Protein AF-A0A357V611-F1 (afdb_monomer)

Solvent-accessible surface area (backbone atoms only — not comparable to full-atom values): 4077 Å² total; per-residue (Å²): 75,72,96,74,71,36,64,67,54,35,53,52,56,53,48,54,55,50,49,52,55,52,52,53,21,50,57,31,37,77,70,71,73,46,43,57,66,54,53,54,49,55,51,51,53,47,50,45,71,56,31,43,54,80,75,47,95,44,85,72,94,42,72,69,63,49,61,79,51,106

Radius of gyration: 16.75 Å; Cα contacts (8 Å, |Δi|>4): 34; chains: 1; bounding box: 34×36×35 Å

pLDDT: mean 88.34, std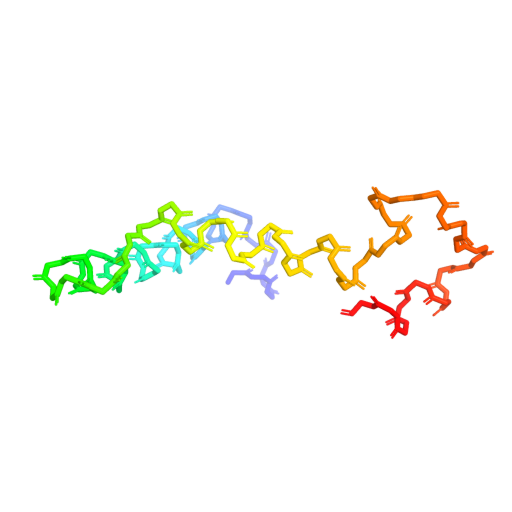 13.87, range [55.12, 98.69]

Mean predicted aligned error: 6.29 Å

Foldseek 3Di:
DVVVPDPVVVVVVVVVVVVVLQVVQVVCVVVVHHHSVVVVVVVVVVCCVLCVCVVHDDPDPDPVSVVVSD

Structure (mmCIF, N/CA/C/O backbone):
data_AF-A0A357V611-F1
#
_entry.id   AF-A0A357V611-F1
#
loop_
_atom_site.group_PDB
_atom_site.id
_atom_site.type_symbol
_atom_site.label_atom_id
_atom_site.label_alt_id
_atom_site.label_comp_id
_atom_site.label_asym_id
_atom_site.label_entity_id
_atom_site.label_seq_id
_atom_site.pdbx_PDB_ins_code
_atom_site.Cartn_x
_atom_site.Cartn_y
_atom_site.Cartn_z
_atom_site.occupancy
_atom_site.B_iso_or_equiv
_atom_site.auth_seq_id
_atom_site.auth_comp_id
_atom_site.auth_asym_id
_atom_site.auth_atom_id
_atom_site.pdbx_PDB_model_num
ATOM 1 N N . ALA A 1 1 ? 2.580 14.892 -3.086 1.00 90.25 1 ALA A N 1
ATOM 2 C CA . ALA A 1 1 ? 4.019 15.091 -2.821 1.00 90.25 1 ALA A CA 1
ATOM 3 C C . ALA A 1 1 ? 4.926 14.956 -4.058 1.00 90.25 1 ALA A C 1
ATOM 5 O O . ALA A 1 1 ? 5.868 15.732 -4.195 1.00 90.25 1 ALA A O 1
ATOM 6 N N . ILE A 1 2 ? 4.623 14.048 -4.999 1.00 94.31 2 ILE A N 1
ATOM 7 C CA . ILE A 1 2 ? 5.435 13.756 -6.206 1.00 94.31 2 ILE A CA 1
ATOM 8 C C . ILE A 1 2 ? 5.829 15.008 -7.010 1.00 94.31 2 ILE A C 1
ATOM 10 O O . ILE A 1 2 ? 7.010 15.245 -7.239 1.00 94.31 2 ILE A O 1
ATOM 14 N N . GLN A 1 3 ? 4.860 15.849 -7.390 1.00 95.25 3 GLN A N 1
ATOM 15 C CA . GLN A 1 3 ? 5.114 17.053 -8.204 1.00 95.25 3 GLN A CA 1
ATOM 16 C C . GLN A 1 3 ? 6.047 18.071 -7.530 1.00 95.25 3 GLN A C 1
ATOM 18 O O . GLN A 1 3 ? 6.636 18.905 -8.208 1.00 95.25 3 GLN A O 1
ATOM 23 N N . ARG A 1 4 ? 6.168 18.016 -6.198 1.00 95.50 4 ARG A N 1
ATOM 24 C CA . ARG A 1 4 ? 6.999 18.930 -5.406 1.00 95.50 4 ARG A CA 1
ATOM 25 C C . ARG A 1 4 ? 8.376 18.348 -5.069 1.00 95.50 4 ARG A C 1
ATOM 27 O O . ARG A 1 4 ? 9.152 19.029 -4.413 1.00 95.50 4 ARG A O 1
ATOM 34 N N . GLY A 1 5 ? 8.670 17.104 -5.464 1.00 96.94 5 GLY A N 1
ATOM 35 C CA . GLY A 1 5 ? 9.914 16.419 -5.091 1.00 96.94 5 GLY A CA 1
ATOM 36 C C . GLY A 1 5 ? 10.042 16.121 -3.590 1.00 96.94 5 GLY A C 1
ATOM 37 O O . GLY A 1 5 ? 11.139 15.873 -3.100 1.00 96.94 5 GLY A O 1
ATOM 38 N N . ASP A 1 6 ? 8.932 16.149 -2.851 1.00 98.00 6 ASP A N 1
ATOM 39 C CA . ASP A 1 6 ? 8.903 15.963 -1.400 1.00 98.00 6 ASP A CA 1
ATOM 40 C C . ASP A 1 6 ? 8.813 14.470 -1.050 1.00 98.00 6 ASP A C 1
ATOM 42 O O . ASP A 1 6 ? 7.737 13.875 -1.057 1.00 98.00 6 ASP A O 1
ATOM 46 N N . MET A 1 7 ? 9.955 13.835 -0.786 1.00 97.69 7 MET A N 1
ATOM 47 C CA . MET A 1 7 ? 10.000 12.393 -0.506 1.00 97.69 7 MET A CA 1
ATOM 48 C C . MET A 1 7 ? 9.425 12.026 0.866 1.00 97.69 7 MET A C 1
ATOM 50 O O . MET A 1 7 ? 8.884 10.932 1.021 1.00 97.69 7 MET A O 1
ATOM 54 N N . ALA A 1 8 ? 9.507 12.928 1.850 1.00 97.94 8 ALA A N 1
ATOM 55 C CA . ALA A 1 8 ? 8.917 12.699 3.166 1.00 97.94 8 ALA A CA 1
ATOM 56 C C . ALA A 1 8 ? 7.387 12.704 3.063 1.00 97.94 8 ALA A C 1
ATOM 58 O O . ALA A 1 8 ? 6.750 11.730 3.456 1.00 97.94 8 ALA A O 1
ATOM 59 N N . GLY A 1 9 ? 6.820 13.730 2.420 1.00 98.19 9 GLY A N 1
ATOM 60 C CA . GLY A 1 9 ? 5.384 13.790 2.160 1.00 98.19 9 GLY A CA 1
ATOM 61 C C . GLY A 1 9 ? 4.890 12.649 1.270 1.00 98.19 9 GLY A C 1
ATOM 62 O O . GLY A 1 9 ? 3.780 12.169 1.459 1.00 98.19 9 GLY A O 1
ATOM 63 N N . LEU A 1 10 ? 5.703 12.164 0.322 1.00 98.12 10 LEU A N 1
ATOM 64 C CA . LEU A 1 10 ? 5.336 11.005 -0.500 1.00 98.12 10 LEU A CA 1
ATOM 65 C C . LEU A 1 10 ? 5.228 9.736 0.344 1.00 98.12 10 LEU A C 1
ATOM 67 O O . LEU A 1 10 ? 4.285 8.972 0.173 1.00 98.12 10 LEU A O 1
ATOM 71 N N . ARG A 1 11 ? 6.180 9.507 1.252 1.00 98.12 11 ARG A N 1
ATOM 72 C CA . ARG A 1 11 ? 6.123 8.367 2.168 1.00 98.12 11 ARG A CA 1
ATOM 73 C C . ARG A 1 11 ? 4.856 8.409 3.023 1.00 98.12 11 ARG A C 1
ATOM 75 O O . ARG A 1 11 ? 4.231 7.368 3.198 1.00 98.12 11 ARG A O 1
ATOM 82 N N . ASP A 1 12 ? 4.482 9.586 3.513 1.00 98.38 12 ASP A N 1
ATOM 83 C CA . ASP A 1 12 ? 3.282 9.755 4.334 1.00 98.38 12 ASP A CA 1
ATOM 84 C C . ASP A 1 12 ? 2.003 9.520 3.500 1.00 98.38 12 ASP A C 1
ATOM 86 O O . ASP A 1 12 ? 1.165 8.709 3.888 1.00 98.38 12 ASP A O 1
ATOM 90 N N . GLU A 1 13 ? 1.909 10.095 2.292 1.00 98.19 13 GLU A N 1
ATOM 91 C CA . GLU A 1 13 ? 0.798 9.856 1.348 1.00 98.19 13 GLU A CA 1
ATOM 92 C C . GLU A 1 13 ? 0.663 8.364 0.961 1.00 98.19 13 GLU A C 1
ATOM 94 O O . GLU A 1 13 ? -0.445 7.838 0.844 1.00 98.19 13 GLU A O 1
ATOM 99 N N . LEU A 1 14 ? 1.783 7.653 0.775 1.00 98.25 14 LEU A N 1
ATOM 100 C CA . LEU A 1 14 ? 1.783 6.207 0.520 1.00 98.25 14 LEU A CA 1
ATOM 101 C C . LEU A 1 14 ? 1.343 5.401 1.749 1.00 98.25 14 LEU A C 1
ATOM 103 O O . LEU A 1 14 ? 0.700 4.361 1.597 1.00 98.25 14 LEU A O 1
AT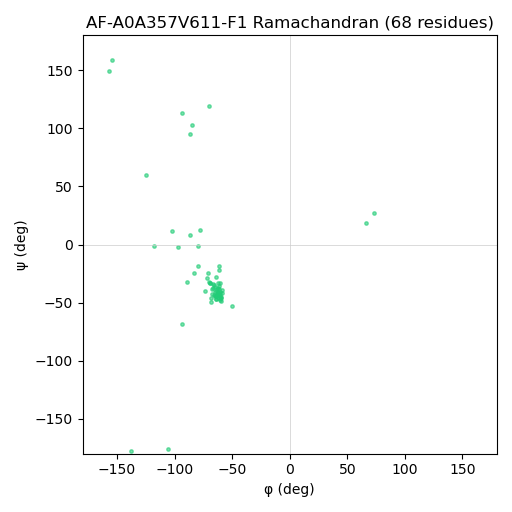OM 107 N N . GLY A 1 15 ? 1.668 5.874 2.953 1.00 98.12 15 GLY A N 1
ATOM 108 C CA . GLY A 1 15 ? 1.181 5.304 4.207 1.00 98.12 15 GLY A CA 1
ATOM 109 C C . GLY A 1 15 ? -0.340 5.391 4.319 1.00 98.12 15 GLY A C 1
ATOM 110 O O . GLY A 1 15 ? -0.985 4.385 4.611 1.00 98.12 15 GLY A O 1
ATOM 111 N N . ASP A 1 16 ? -0.921 6.547 4.000 1.00 98.38 16 ASP A N 1
ATOM 112 C CA . ASP A 1 16 ? -2.377 6.738 3.989 1.00 98.38 16 ASP A CA 1
ATOM 113 C C . ASP A 1 16 ? -3.069 5.829 2.964 1.00 98.38 16 ASP A C 1
ATOM 115 O O . ASP A 1 16 ? -4.108 5.228 3.249 1.00 98.38 16 ASP A O 1
ATOM 119 N N . LEU A 1 17 ? -2.475 5.673 1.777 1.00 97.94 17 LEU A N 1
ATOM 120 C CA . LEU A 1 17 ? -2.987 4.751 0.765 1.00 97.94 17 LEU A CA 1
ATOM 121 C C . LEU A 1 17 ? -2.962 3.297 1.262 1.00 97.94 17 LEU A C 1
ATOM 123 O O . LEU A 1 17 ? -3.933 2.559 1.083 1.00 97.94 17 LEU A O 1
ATOM 127 N N . LEU A 1 18 ? -1.875 2.878 1.915 1.00 97.38 18 LEU A N 1
ATOM 128 C CA . LEU A 1 18 ? -1.775 1.539 2.494 1.00 97.38 18 LEU A CA 1
ATOM 129 C C . LEU A 1 18 ? -2.782 1.338 3.637 1.00 97.38 18 LEU A C 1
ATOM 131 O O . LEU A 1 18 ? -3.374 0.264 3.753 1.00 97.38 18 LEU A O 1
ATOM 135 N N . LEU A 1 19 ? -3.027 2.374 4.443 1.00 98.00 19 LEU A N 1
ATOM 136 C CA . LEU A 1 19 ? -4.022 2.351 5.514 1.00 98.00 19 LEU A CA 1
ATOM 137 C C . LEU A 1 19 ? -5.435 2.098 4.969 1.00 98.00 19 LEU A C 1
ATOM 139 O O . LEU A 1 19 ? -6.179 1.307 5.548 1.00 98.00 19 LEU A O 1
ATOM 143 N N . GLN A 1 20 ? -5.796 2.703 3.834 1.00 98.19 20 GLN A N 1
ATOM 144 C CA . GLN A 1 20 ? -7.076 2.430 3.169 1.00 98.19 20 GLN A CA 1
ATOM 145 C C . GLN A 1 20 ? -7.205 0.955 2.770 1.00 98.19 20 GLN A C 1
ATOM 147 O O . GLN A 1 20 ? -8.230 0.329 3.045 1.00 98.19 20 GLN A O 1
ATOM 152 N N . VAL A 1 21 ? -6.159 0.377 2.169 1.00 97.94 21 VAL A N 1
ATOM 153 C CA . VAL A 1 21 ? -6.138 -1.049 1.798 1.00 97.94 21 VAL A CA 1
ATOM 154 C C . VAL A 1 21 ? -6.324 -1.933 3.030 1.00 97.94 21 VAL A C 1
ATOM 156 O O . VAL A 1 21 ? -7.135 -2.860 3.002 1.00 97.94 21 VAL A O 1
ATOM 159 N N . PHE A 1 22 ? -5.625 -1.623 4.124 1.00 97.81 22 PHE A N 1
ATOM 160 C CA . PHE A 1 22 ? -5.7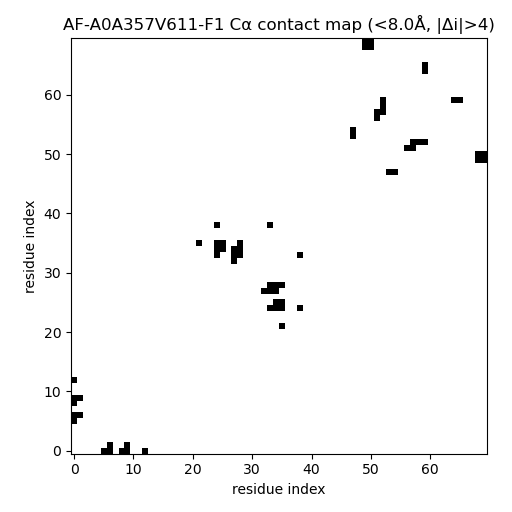43 -2.364 5.375 1.00 97.81 22 PHE A CA 1
ATOM 161 C C . PHE A 1 22 ? -7.167 -2.312 5.942 1.00 97.81 22 PHE A C 1
ATOM 163 O O . PHE A 1 22 ? -7.721 -3.354 6.288 1.00 97.81 22 PHE A O 1
ATOM 170 N N . PHE A 1 23 ? -7.800 -1.134 5.978 1.00 98.44 23 PHE A N 1
ATOM 171 C CA . PHE A 1 23 ? -9.185 -1.006 6.443 1.00 98.44 23 PHE A CA 1
ATOM 172 C C . PHE A 1 23 ? -10.167 -1.823 5.602 1.00 98.44 23 PHE A C 1
ATOM 174 O O . PHE A 1 23 ? -11.019 -2.514 6.157 1.00 98.44 23 PHE A O 1
ATOM 181 N N . HIS A 1 24 ? -10.043 -1.788 4.274 1.00 98.44 24 HIS A N 1
ATOM 182 C CA . HIS A 1 24 ? -10.90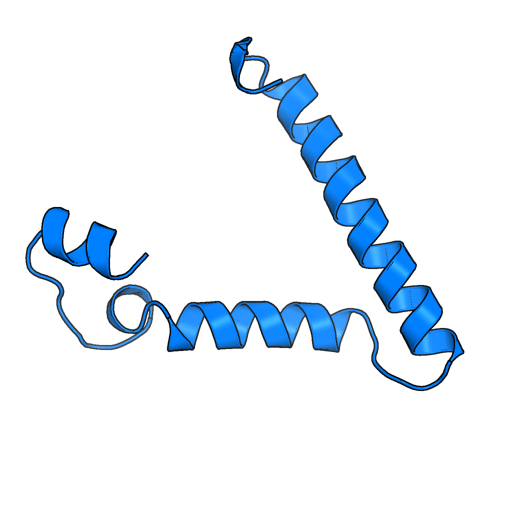2 -2.588 3.402 1.00 98.44 24 HIS A CA 1
ATOM 183 C C . HIS A 1 24 ? -10.698 -4.092 3.592 1.00 98.44 24 HIS A C 1
ATOM 185 O O . HIS A 1 24 ? -11.683 -4.829 3.622 1.00 98.44 24 HIS A O 1
ATOM 191 N N . ALA A 1 25 ? -9.453 -4.539 3.772 1.00 98.44 25 ALA A N 1
ATOM 192 C CA . ALA A 1 25 ? -9.163 -5.933 4.084 1.00 98.44 25 ALA A CA 1
ATOM 193 C C . ALA A 1 25 ? -9.777 -6.353 5.429 1.00 98.44 25 ALA A C 1
ATOM 195 O O . ALA A 1 25 ? -10.384 -7.412 5.507 1.00 98.44 25 ALA A O 1
ATOM 196 N N . ARG A 1 26 ? -9.704 -5.505 6.465 1.00 98.50 26 ARG A N 1
ATOM 197 C CA . ARG A 1 26 ? -10.325 -5.789 7.771 1.00 98.50 26 ARG A CA 1
ATOM 198 C C . ARG A 1 26 ? -11.846 -5.879 7.700 1.00 98.50 26 ARG A C 1
ATOM 200 O O . ARG A 1 26 ? -12.415 -6.814 8.242 1.00 98.50 26 ARG A O 1
ATOM 207 N N . MET A 1 27 ? -12.507 -4.963 6.991 1.00 98.62 27 MET A N 1
ATOM 208 C CA . MET A 1 27 ? -13.963 -5.044 6.799 1.00 98.62 27 MET A CA 1
ATOM 209 C C . MET A 1 27 ? -14.375 -6.309 6.030 1.00 98.62 27 MET A C 1
ATOM 211 O O . MET A 1 27 ? -15.403 -6.911 6.334 1.00 98.62 27 MET A O 1
ATOM 215 N N . ALA A 1 28 ? -13.586 -6.723 5.032 1.00 98.69 28 ALA A N 1
ATOM 216 C CA . ALA A 1 28 ? -13.825 -7.964 4.298 1.00 98.69 28 ALA A CA 1
ATOM 217 C C . ALA A 1 28 ? -13.612 -9.206 5.180 1.00 98.69 28 ALA A C 1
ATOM 219 O O . ALA A 1 28 ? -14.393 -10.153 5.093 1.00 98.69 28 ALA A O 1
ATOM 220 N N . GLU A 1 29 ? -12.602 -9.181 6.049 1.00 98.62 29 GLU A N 1
ATOM 221 C CA . GLU A 1 29 ? -12.301 -10.239 7.016 1.00 98.62 29 GLU A CA 1
ATOM 222 C C . GLU A 1 29 ? -13.440 -10.392 8.035 1.00 98.62 29 GLU A C 1
ATOM 224 O O . GLU A 1 29 ? -13.935 -11.497 8.246 1.00 98.62 29 GLU A O 1
ATOM 229 N N . GLU A 1 30 ? -13.937 -9.282 8.593 1.00 98.50 30 GLU A N 1
ATOM 230 C CA . GLU A 1 30 ? -15.091 -9.263 9.507 1.00 98.50 30 GLU A CA 1
ATOM 231 C C . GLU A 1 30 ? -16.374 -9.795 8.850 1.00 98.50 30 GLU A C 1
ATOM 233 O O . GLU A 1 30 ? -17.194 -10.440 9.506 1.00 98.50 30 GLU A O 1
ATOM 238 N N . ALA A 1 31 ? -16.538 -9.569 7.545 1.00 98.56 31 ALA A N 1
ATOM 239 C CA . ALA A 1 31 ? -17.634 -10.120 6.752 1.00 98.56 31 ALA A CA 1
ATOM 240 C C . ALA A 1 31 ? -17.414 -11.590 6.326 1.00 98.56 31 ALA A C 1
ATOM 242 O O . ALA A 1 31 ? -18.283 -12.175 5.676 1.00 98.56 31 ALA A O 1
ATOM 243 N N . GLY A 1 32 ? -16.276 -12.199 6.682 1.00 98.31 32 GLY A N 1
ATOM 244 C CA . GLY A 1 32 ? -15.937 -13.585 6.357 1.00 98.31 32 GLY A CA 1
ATOM 245 C C . GLY A 1 32 ? -15.574 -13.819 4.886 1.00 98.31 32 GLY A C 1
ATOM 246 O O . GLY A 1 32 ? -15.800 -14.916 4.376 1.00 98.31 32 GLY A O 1
ATOM 247 N N . HIS A 1 33 ? -15.065 -12.802 4.183 1.00 98.62 33 HIS A N 1
ATOM 248 C CA . HIS A 1 33 ? -14.723 -12.889 2.760 1.00 98.62 33 HIS A CA 1
ATOM 249 C C . HIS A 1 33 ? -13.257 -13.253 2.502 1.00 98.62 33 HIS A C 1
ATOM 251 O O . HIS A 1 33 ? -12.982 -14.321 1.963 1.00 98.62 33 HIS A O 1
ATOM 257 N N . PHE A 1 34 ? -12.337 -12.345 2.819 1.00 98.56 34 PHE A N 1
ATOM 258 C CA . PHE A 1 34 ? -10.894 -12.493 2.618 1.00 98.56 34 PHE A CA 1
ATOM 259 C C . PHE A 1 34 ? -10.154 -11.610 3.621 1.00 98.56 34 PHE A C 1
ATOM 261 O O . PHE A 1 34 ? -10.726 -10.638 4.118 1.00 98.56 34 PHE A O 1
ATOM 268 N N . ASP A 1 35 ? -8.891 -11.922 3.886 1.00 98.19 35 ASP A N 1
ATOM 269 C CA . ASP A 1 35 ? -8.041 -11.153 4.791 1.00 98.19 35 ASP A CA 1
ATOM 270 C C . ASP A 1 35 ? -6.989 -10.307 4.045 1.00 98.19 35 ASP A C 1
ATOM 272 O O . ASP A 1 35 ? -6.955 -10.199 2.816 1.00 98.19 35 ASP A O 1
ATOM 276 N N . TYR A 1 36 ? -6.125 -9.638 4.807 1.00 97.56 36 TYR A N 1
ATOM 277 C CA . TYR A 1 36 ? -5.050 -8.827 4.235 1.00 97.56 36 TYR A CA 1
ATOM 278 C C . TYR A 1 36 ? -3.995 -9.665 3.494 1.00 97.56 36 TYR A C 1
ATOM 280 O O . TYR A 1 36 ? -3.453 -9.212 2.481 1.00 97.56 36 TYR A O 1
ATOM 288 N N . ASP A 1 37 ? -3.716 -10.884 3.956 1.00 97.94 37 ASP A N 1
ATOM 289 C CA . ASP A 1 37 ? -2.729 -11.760 3.327 1.00 97.94 37 ASP A CA 1
ATOM 290 C C . ASP A 1 37 ? -3.226 -12.242 1.959 1.00 97.94 37 ASP A C 1
ATOM 292 O O . ASP A 1 37 ? -2.430 -12.378 1.026 1.00 97.94 37 ASP A O 1
ATOM 296 N N . ASP A 1 38 ? -4.537 -12.434 1.797 1.00 98.19 38 ASP A N 1
ATOM 297 C CA . ASP A 1 38 ? -5.165 -12.702 0.502 1.00 98.19 38 ASP A CA 1
ATOM 298 C C . ASP A 1 38 ? -4.944 -11.546 -0.484 1.00 98.19 38 ASP A C 1
ATOM 300 O O . ASP A 1 38 ? -4.590 -11.774 -1.645 1.00 98.19 38 ASP A O 1
ATOM 304 N N . VAL A 1 39 ? -5.081 -10.295 -0.028 1.00 98.00 39 VAL A N 1
ATOM 305 C CA . VAL A 1 39 ? -4.806 -9.103 -0.851 1.00 98.00 39 VAL A CA 1
ATOM 306 C C . VAL A 1 39 ? -3.328 -9.041 -1.247 1.00 98.00 39 VAL A C 1
ATOM 308 O O . VAL A 1 39 ? -3.013 -8.799 -2.418 1.00 98.00 39 VAL A O 1
ATOM 311 N N . ALA A 1 40 ? -2.420 -9.299 -0.300 1.00 97.25 40 ALA A N 1
ATOM 312 C CA . ALA A 1 40 ? -0.978 -9.318 -0.539 1.00 97.25 40 ALA A CA 1
ATOM 313 C C . ALA A 1 40 ? -0.570 -10.417 -1.540 1.00 97.25 40 ALA A C 1
ATOM 315 O O . ALA A 1 40 ? 0.213 -10.168 -2.462 1.00 97.25 40 ALA A O 1
ATOM 316 N N . ARG A 1 41 ? -1.148 -11.618 -1.423 1.00 97.75 41 ARG A N 1
ATOM 317 C CA . ARG A 1 41 ? -0.940 -12.710 -2.387 1.00 97.75 41 ARG A CA 1
ATOM 318 C C . ARG A 1 41 ? -1.494 -12.354 -3.764 1.00 97.75 41 ARG A C 1
ATOM 320 O O . ARG A 1 41 ? -0.792 -12.502 -4.760 1.00 97.75 41 ARG A O 1
ATOM 327 N N . ALA A 1 42 ? -2.693 -11.776 -3.834 1.00 97.19 42 ALA A N 1
ATOM 328 C CA . ALA A 1 42 ? -3.312 -11.402 -5.102 1.00 97.19 42 ALA A CA 1
ATOM 329 C C . ALA A 1 42 ? -2.495 -10.367 -5.899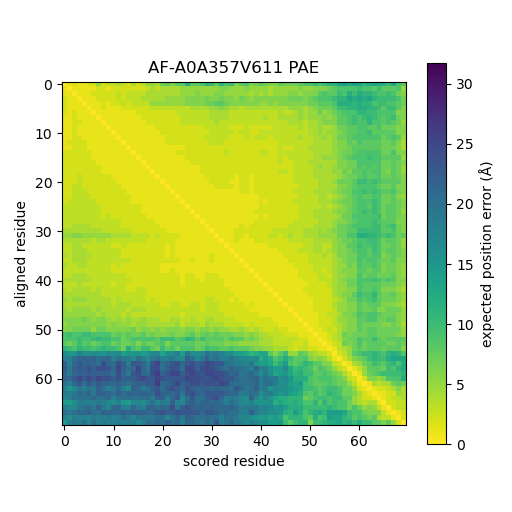 1.00 97.19 42 ALA A C 1
ATOM 331 O O . ALA A 1 42 ? -2.468 -10.423 -7.135 1.00 97.19 42 ALA A O 1
ATOM 332 N N . ILE A 1 43 ? -1.834 -9.409 -5.233 1.00 95.12 43 ILE A N 1
ATOM 333 C CA . ILE A 1 43 ? -0.934 -8.474 -5.923 1.00 95.12 43 ILE A CA 1
ATOM 334 C C . ILE A 1 43 ? 0.376 -9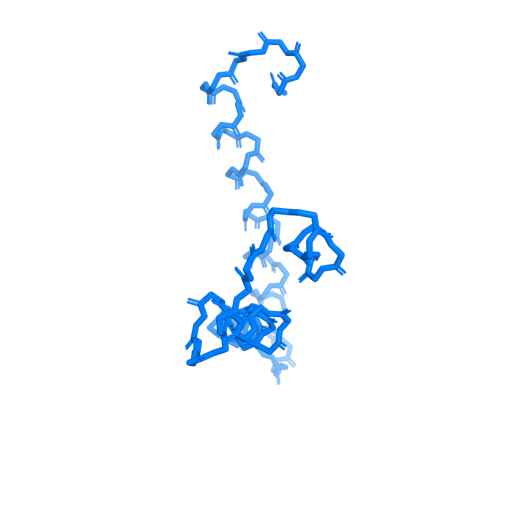.148 -6.345 1.00 95.12 43 ILE A C 1
ATOM 336 O O . ILE A 1 43 ? 0.803 -8.928 -7.479 1.00 95.12 43 ILE A O 1
ATOM 340 N N . ALA A 1 44 ? 0.959 -10.015 -5.511 1.00 93.00 44 ALA A N 1
ATOM 341 C CA . ALA A 1 44 ? 2.160 -10.775 -5.862 1.00 93.00 44 ALA A CA 1
ATOM 342 C C . ALA A 1 44 ? 1.926 -11.657 -7.103 1.00 93.00 44 ALA A C 1
ATOM 344 O O . ALA A 1 44 ? 2.658 -11.555 -8.088 1.00 93.00 44 ALA A O 1
ATOM 345 N N . ASP A 1 45 ? 0.832 -12.420 -7.124 1.00 94.06 45 ASP A N 1
ATOM 346 C CA . ASP A 1 45 ? 0.454 -13.260 -8.264 1.00 94.06 45 ASP A CA 1
ATOM 347 C C . ASP A 1 45 ? 0.208 -12.426 -9.528 1.00 94.06 45 ASP A C 1
ATOM 349 O O . ASP A 1 45 ? 0.578 -12.807 -10.643 1.00 94.06 45 ASP A O 1
ATOM 353 N N . LYS A 1 46 ? -0.408 -11.246 -9.377 1.00 92.56 46 LYS A N 1
ATOM 354 C CA . LYS A 1 46 ? -0.629 -10.313 -10.487 1.00 92.56 46 LYS A CA 1
ATOM 355 C C . LYS A 1 46 ? 0.693 -9.783 -11.042 1.00 92.56 46 LYS A C 1
ATOM 357 O O . LYS A 1 46 ? 0.801 -9.695 -12.263 1.00 92.56 46 LYS A O 1
ATOM 362 N N . MET A 1 47 ? 1.666 -9.468 -10.186 1.00 89.75 47 MET A N 1
ATOM 363 C CA . MET A 1 47 ? 3.000 -9.029 -10.603 1.00 89.75 47 MET A CA 1
ATOM 364 C C . MET A 1 47 ? 3.742 -10.125 -11.369 1.00 89.75 47 MET A C 1
ATOM 366 O O . MET A 1 47 ? 4.234 -9.859 -12.462 1.00 89.75 47 MET A O 1
ATOM 370 N N . ILE A 1 48 ? 3.749 -11.361 -10.859 1.00 87.81 48 ILE A N 1
ATOM 371 C CA . ILE A 1 48 ? 4.394 -12.502 -11.530 1.00 87.81 48 ILE A CA 1
ATOM 372 C C . ILE A 1 48 ? 3.755 -12.745 -12.901 1.00 87.81 48 ILE A C 1
ATOM 374 O O . ILE A 1 48 ? 4.445 -12.848 -13.912 1.00 87.81 48 ILE A O 1
ATOM 378 N N . ARG A 1 49 ? 2.4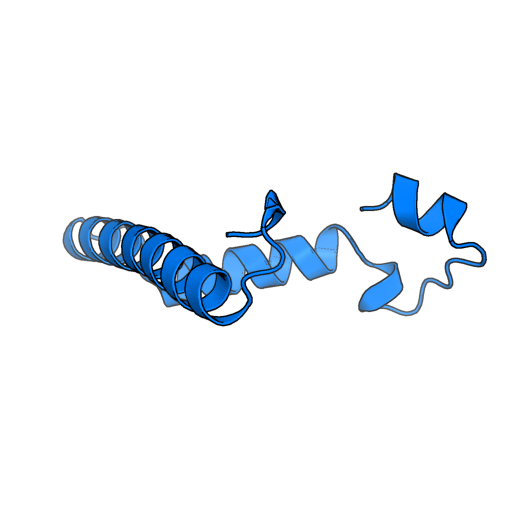19 -12.775 -12.959 1.00 86.62 49 ARG A N 1
ATOM 379 C CA . ARG A 1 49 ? 1.682 -13.038 -14.200 1.00 86.62 49 ARG A CA 1
ATOM 380 C C . ARG A 1 49 ? 1.839 -11.933 -15.249 1.00 86.62 49 ARG A C 1
ATOM 382 O O . ARG A 1 49 ? 1.849 -12.243 -16.436 1.00 86.62 49 ARG A O 1
ATOM 389 N N . ARG A 1 50 ? 1.880 -10.658 -14.844 1.00 85.19 50 ARG A N 1
ATOM 390 C CA . ARG A 1 50 ? 1.976 -9.519 -15.780 1.00 85.19 5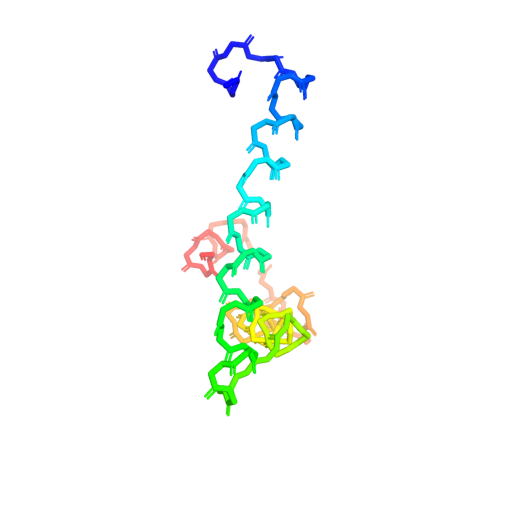0 ARG A CA 1
ATOM 391 C C . ARG A 1 50 ? 3.405 -9.227 -16.214 1.00 85.19 50 ARG A C 1
ATOM 393 O O . ARG A 1 50 ? 3.596 -8.710 -17.308 1.00 85.19 50 ARG A O 1
ATOM 400 N N . HIS A 1 51 ? 4.391 -9.610 -15.407 1.00 83.19 51 HIS A N 1
ATOM 401 C CA . HIS A 1 51 ? 5.799 -9.356 -15.694 1.00 83.19 51 HIS A CA 1
ATOM 402 C C . HIS A 1 51 ? 6.613 -10.660 -15.668 1.00 83.19 51 HIS A C 1
ATOM 404 O O . HIS A 1 51 ? 7.569 -10.781 -14.899 1.00 83.19 51 HIS A O 1
ATOM 410 N N . PRO A 1 52 ? 6.284 -11.643 -16.534 1.00 80.44 52 PRO A N 1
ATOM 411 C CA . PRO A 1 52 ? 6.998 -12.923 -16.586 1.00 80.44 52 PRO A CA 1
ATOM 412 C C . PRO A 1 52 ? 8.483 -12.764 -16.940 1.00 80.44 52 PRO A C 1
ATOM 414 O O . PRO A 1 52 ? 9.278 -13.653 -16.674 1.00 80.44 52 PRO A O 1
ATOM 417 N N . HIS A 1 53 ? 8.865 -11.620 -17.505 1.00 77.25 53 HIS A N 1
ATOM 418 C CA . HIS A 1 53 ? 10.241 -11.255 -17.820 1.00 77.25 53 HIS A CA 1
ATOM 419 C C . HIS A 1 53 ? 11.055 -10.736 -16.628 1.00 77.25 53 HIS A C 1
ATOM 421 O O . HIS A 1 53 ? 12.276 -10.679 -16.697 1.00 77.25 53 HIS A O 1
ATOM 427 N N . VAL A 1 54 ? 10.389 -10.309 -15.550 1.00 79.00 54 VAL A N 1
ATOM 428 C CA . VAL A 1 54 ? 11.053 -9.889 -14.304 1.00 79.00 54 VAL A CA 1
ATOM 429 C C . VAL A 1 54 ? 11.243 -11.086 -13.372 1.00 79.00 54 VAL A C 1
ATOM 431 O O . VAL A 1 54 ? 12.214 -11.134 -12.623 1.00 79.00 54 VAL A O 1
ATOM 434 N N . PHE A 1 55 ? 10.314 -12.046 -13.408 1.00 77.06 55 PHE A N 1
ATOM 435 C CA . PHE A 1 55 ? 10.226 -13.135 -12.428 1.00 77.06 55 PHE A CA 1
ATOM 436 C C . PHE A 1 55 ? 10.401 -14.546 -13.016 1.00 77.06 55 PHE A C 1
ATOM 438 O O . PHE A 1 55 ? 10.341 -15.518 -12.268 1.00 77.06 55 PHE A O 1
ATOM 445 N N . GLY A 1 56 ? 10.595 -14.678 -14.329 1.00 70.44 56 GLY A N 1
ATOM 446 C CA . GLY A 1 56 ? 10.823 -15.947 -15.025 1.00 70.44 56 GLY A CA 1
ATOM 447 C C . GLY A 1 56 ? 11.921 -15.830 -16.085 1.00 70.44 56 GLY A C 1
ATOM 448 O O . GLY A 1 56 ? 12.507 -14.769 -16.265 1.00 70.44 56 GLY A O 1
ATOM 449 N N . ASP A 1 57 ? 12.175 -16.913 -16.822 1.00 66.19 57 ASP A N 1
ATOM 450 C CA . ASP A 1 57 ? 13.313 -17.027 -17.756 1.00 66.19 57 ASP A CA 1
ATOM 451 C C . ASP A 1 57 ? 13.109 -16.305 -19.108 1.00 66.19 57 ASP A C 1
ATOM 453 O O . ASP A 1 57 ? 13.827 -16.549 -20.077 1.00 66.19 57 ASP A O 1
ATOM 457 N N . THR A 1 58 ? 12.089 -15.450 -19.228 1.00 64.38 58 THR A N 1
ATOM 458 C CA . THR A 1 58 ? 11.799 -14.744 -20.485 1.00 64.38 58 THR A CA 1
ATOM 459 C C . THR A 1 58 ? 12.648 -13.481 -20.586 1.00 64.38 58 THR A C 1
ATOM 461 O O . THR A 1 58 ? 12.326 -12.466 -19.974 1.00 64.38 58 THR A O 1
ATOM 464 N N . GLU A 1 59 ? 13.710 -13.513 -21.390 1.00 62.03 59 GLU A N 1
ATOM 465 C CA . GLU A 1 59 ? 14.517 -12.320 -21.657 1.00 62.03 59 GLU A CA 1
ATOM 466 C C . GLU A 1 59 ? 13.743 -11.307 -22.513 1.00 62.03 59 GLU A C 1
ATOM 468 O O . GLU A 1 59 ? 13.365 -11.574 -23.657 1.00 62.03 59 GLU A O 1
ATOM 473 N N . ILE A 1 60 ? 13.528 -10.110 -21.963 1.00 62.28 60 ILE A N 1
ATOM 474 C CA . ILE A 1 60 ? 13.113 -8.944 -22.744 1.00 62.28 60 ILE A CA 1
ATOM 475 C C . ILE A 1 60 ? 14.361 -8.158 -23.134 1.00 62.28 60 ILE A C 1
ATOM 477 O O . ILE A 1 60 ? 15.028 -7.552 -22.300 1.00 62.28 60 ILE A O 1
ATOM 481 N N . ASN A 1 61 ? 14.641 -8.138 -24.436 1.00 67.00 61 ASN A N 1
ATOM 482 C CA . ASN A 1 61 ? 15.880 -7.596 -24.996 1.00 67.00 61 ASN A CA 1
ATOM 483 C C . ASN A 1 61 ? 15.848 -6.078 -25.273 1.00 67.00 61 ASN A C 1
ATOM 485 O O . ASN A 1 61 ? 16.768 -5.558 -25.905 1.00 67.00 61 ASN A O 1
ATOM 489 N N . SER A 1 62 ? 14.811 -5.345 -24.841 1.00 71.56 62 SER A N 1
ATOM 490 C CA . SER A 1 62 ? 14.778 -3.876 -24.939 1.00 71.56 62 SER A CA 1
ATOM 491 C C . SER A 1 62 ? 13.834 -3.206 -23.929 1.00 71.56 62 SER A C 1
ATOM 493 O O . SER A 1 62 ? 12.784 -3.740 -23.571 1.00 71.56 62 SER A O 1
ATOM 495 N N . ALA A 1 63 ? 14.178 -1.984 -23.509 1.00 63.88 63 ALA A N 1
ATOM 496 C CA . ALA A 1 63 ? 13.356 -1.160 -22.612 1.00 63.88 63 ALA A CA 1
ATOM 497 C C . ALA A 1 63 ? 11.993 -0.762 -23.229 1.00 63.88 63 ALA A C 1
ATOM 499 O O . ALA A 1 63 ? 10.999 -0.592 -22.520 1.00 63.88 63 ALA A O 1
ATOM 500 N N . GLU A 1 64 ? 11.915 -0.662 -24.560 1.00 65.88 64 GLU A N 1
ATOM 501 C CA . GLU A 1 64 ? 10.658 -0.429 -25.288 1.00 65.88 64 GLU A CA 1
ATOM 502 C C . GLU A 1 64 ? 9.716 -1.631 -25.185 1.00 65.88 64 GLU A C 1
ATOM 504 O O . GLU A 1 64 ? 8.530 -1.457 -24.907 1.00 65.88 64 GLU A O 1
ATOM 509 N N . ALA A 1 65 ? 10.241 -2.853 -25.314 1.00 62.66 65 ALA A N 1
ATOM 510 C CA . ALA A 1 65 ? 9.456 -4.063 -25.097 1.00 62.66 65 ALA A CA 1
ATOM 511 C C . ALA A 1 65 ? 9.009 -4.189 -23.628 1.00 62.66 65 ALA A C 1
ATOM 513 O O . ALA A 1 65 ? 7.880 -4.594 -23.367 1.00 62.66 65 ALA A O 1
ATOM 514 N N . GLN A 1 66 ? 9.829 -3.754 -22.666 1.00 64.94 66 GLN A N 1
ATOM 515 C CA . GLN A 1 66 ? 9.454 -3.737 -21.248 1.00 64.94 66 GLN A CA 1
ATOM 516 C C . GLN A 1 66 ? 8.273 -2.795 -20.959 1.00 64.94 66 GLN A C 1
ATOM 518 O O . GLN A 1 66 ? 7.390 -3.143 -20.181 1.00 64.94 66 GLN A O 1
ATOM 523 N N . THR A 1 67 ? 8.216 -1.634 -21.620 1.00 63.41 67 THR A 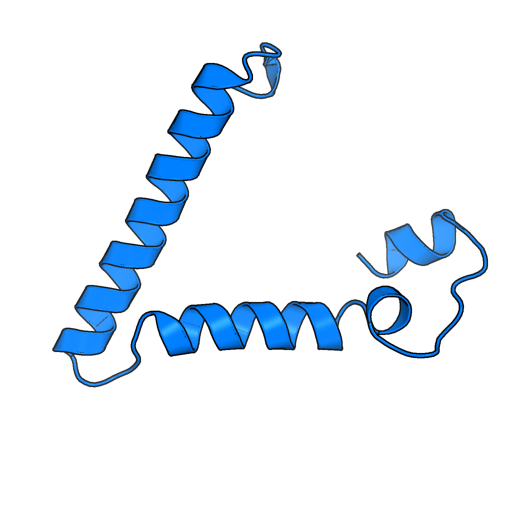N 1
ATOM 524 C CA . THR A 1 67 ? 7.164 -0.622 -21.404 1.00 63.41 67 THR A CA 1
ATOM 525 C C . THR A 1 67 ? 5.796 -1.067 -21.935 1.00 63.41 67 THR A C 1
ATOM 527 O O . THR A 1 67 ? 4.774 -0.731 -21.350 1.00 63.41 67 THR A O 1
ATOM 530 N N . VAL A 1 68 ? 5.756 -1.856 -23.015 1.00 60.47 68 VAL A N 1
ATOM 531 C CA . VAL A 1 68 ? 4.507 -2.452 -23.542 1.00 60.47 68 VAL A CA 1
ATOM 532 C C . VAL A 1 68 ? 3.972 -3.556 -22.619 1.00 60.47 68 VAL A C 1
ATOM 534 O O . VAL A 1 68 ? 2.777 -3.852 -22.621 1.00 60.47 68 VAL A O 1
ATOM 537 N N . HIS A 1 69 ? 4.855 -4.162 -21.825 1.00 55.12 69 HIS A N 1
ATOM 538 C CA . HIS A 1 69 ? 4.550 -5.249 -20.897 1.00 55.12 69 HIS A CA 1
ATOM 539 C C . HIS A 1 69 ? 4.456 -4.795 -19.423 1.00 55.12 69 HIS A C 1
ATOM 541 O O . HIS A 1 69 ? 4.417 -5.654 -18.533 1.00 55.12 69 HIS A O 1
ATOM 547 N N . TRP A 1 70 ? 4.413 -3.479 -19.163 1.00 59.41 70 TRP A N 1
ATOM 548 C CA . TRP A 1 70 ? 4.148 -2.870 -17.852 1.00 59.41 70 TRP A CA 1
ATOM 549 C C . TRP A 1 70 ? 2.681 -2.435 -17.735 1.00 59.41 70 TRP A C 1
ATOM 551 O O . TRP A 1 70 ? 2.007 -2.888 -16.778 1.00 59.41 70 TRP A O 1
#

Secondary structure (DSSP, 8-state):
-GGGT-HHHHHHHHHHHHHHHHHHHHHHHHTTS--HHHHHHHHHHHHHHH-HHHHSS-----HHHHHHT-

Sequence (70 aa):
AIQRGDMAGLRDELGDLLLQVFFHARMAEEAGHFDYDDVARAIADKMIRRHPHVFGDTEINSAEAQTVHW